Protein AF-A0A6P0S0E3-F1 (afdb_monomer_lite)

Sequence (97 aa):
MLKTIEGIYQNGQIKLTELPQDVSNHTQVLVTFLEAGKLDSIKLRQLIEQLETISGIQQGFEEVNAVKTRPIGDFAQYMQQKYDISGLNYPNCGSQN

Secondary structure (DSSP, 8-state):
------EEEETTEEEESSPPTT--TT---------TT---HHHHHHHHHHHHHHHHHHHHHHHHHTT----HHHHHHHHHHHH--------------

Foldseek 3Di:
DDDDFDWDDDPNDTHTPDDDDPDDPDDDDDDDDDDPPVDDVVVVVVVVVVVVVVVVVVVVVVCVVVVVDDPPVVVVVVCCVPPVDPDPPDDPPDDDD

pLDDT: mean 75.64, std 11.34, range [41.97, 91.75]

Structure (mmCIF, N/CA/C/O backbone):
data_AF-A0A6P0S0E3-F1
#
_entry.id   AF-A0A6P0S0E3-F1
#
loop_
_atom_site.group_PDB
_atom_site.id
_atom_site.type_symbol
_atom_site.label_atom_id
_atom_site.label_alt_id
_atom_site.label_comp_id
_atom_site.label_asym_id
_atom_site.label_entity_id
_atom_site.label_seq_id
_atom_site.pdbx_PDB_ins_code
_atom_site.Cartn_x
_atom_site.Cartn_y
_atom_site.Cartn_z
_atom_site.occupancy
_atom_site.B_iso_or_equiv
_atom_site.auth_seq_id
_atom_site.auth_comp_id
_atom_site.auth_asym_id
_atom_site.auth_atom_id
_atom_site.pdbx_PDB_model_num
ATOM 1 N N . MET A 1 1 ? 1.120 2.157 -9.097 1.00 61.88 1 MET A N 1
ATOM 2 C CA . MET A 1 1 ? 1.216 3.185 -8.037 1.00 61.88 1 MET A CA 1
ATOM 3 C C . MET A 1 1 ? 0.389 2.712 -6.859 1.00 61.88 1 MET A C 1
ATOM 5 O O . MET A 1 1 ? -0.740 2.287 -7.083 1.00 61.88 1 MET A O 1
ATOM 9 N N . LEU A 1 2 ? 0.954 2.721 -5.653 1.00 69.06 2 LEU A N 1
ATOM 10 C CA . LEU A 1 2 ? 0.221 2.366 -4.438 1.00 69.06 2 LEU A CA 1
ATOM 11 C C . LEU A 1 2 ? -0.862 3.420 -4.178 1.00 69.06 2 LEU A C 1
ATOM 13 O O . LEU A 1 2 ? -0.608 4.614 -4.325 1.00 69.06 2 LEU A O 1
ATOM 17 N N . LYS A 1 3 ? -2.070 2.971 -3.837 1.00 71.88 3 LYS A N 1
ATOM 18 C CA . LYS A 1 3 ? -3.162 3.833 -3.382 1.00 71.88 3 LYS A CA 1
ATOM 19 C C . LYS A 1 3 ? -3.457 3.477 -1.930 1.00 71.88 3 LYS A C 1
ATOM 21 O O . LYS A 1 3 ? -3.641 2.302 -1.620 1.00 71.88 3 LYS A O 1
ATOM 26 N N . THR A 1 4 ? -3.496 4.485 -1.068 1.00 77.44 4 THR A N 1
ATOM 27 C CA . THR A 1 4 ? -3.815 4.329 0.354 1.00 77.44 4 THR A CA 1
ATOM 28 C C . THR A 1 4 ? -5.184 4.935 0.598 1.00 77.44 4 THR A C 1
ATOM 30 O O . THR A 1 4 ? -5.404 6.089 0.247 1.00 77.44 4 THR A O 1
ATOM 33 N N . ILE A 1 5 ? -6.090 4.149 1.174 1.00 83.81 5 ILE A N 1
ATOM 34 C CA . ILE A 1 5 ? -7.455 4.564 1.501 1.00 83.81 5 ILE A CA 1
ATOM 35 C C . ILE A 1 5 ? -7.682 4.281 2.976 1.00 83.81 5 ILE A C 1
ATOM 37 O O . ILE A 1 5 ? -7.304 3.219 3.480 1.00 83.81 5 ILE A O 1
ATOM 41 N N . GLU A 1 6 ? -8.297 5.232 3.667 1.00 82.69 6 GLU A N 1
ATOM 42 C CA . GLU A 1 6 ? -8.663 5.053 5.063 1.00 82.69 6 GLU A CA 1
ATOM 43 C C . GLU A 1 6 ? -9.879 4.131 5.200 1.00 82.69 6 GLU A C 1
ATOM 45 O O . GLU A 1 6 ? -10.804 4.114 4.384 1.00 82.69 6 GLU A O 1
ATOM 50 N N . GLY A 1 7 ? -9.888 3.341 6.267 1.00 86.38 7 GLY A N 1
ATOM 51 C CA . GLY A 1 7 ? -10.993 2.451 6.568 1.00 86.38 7 GLY A CA 1
ATOM 52 C C . GLY A 1 7 ? -11.165 2.267 8.063 1.00 86.38 7 GLY A C 1
ATOM 53 O O . GLY A 1 7 ? -10.206 2.302 8.832 1.00 86.38 7 GLY A O 1
ATOM 54 N N . ILE A 1 8 ? -12.409 2.050 8.473 1.00 88.38 8 ILE A N 1
ATOM 55 C CA . ILE A 1 8 ? -12.769 1.766 9.856 1.00 88.38 8 ILE A CA 1
ATOM 56 C C . ILE A 1 8 ? -12.979 0.262 9.990 1.00 88.38 8 ILE A C 1
ATOM 58 O O . ILE A 1 8 ? -13.834 -0.322 9.319 1.00 88.38 8 ILE A O 1
ATOM 62 N N . TYR A 1 9 ? -12.211 -0.365 10.878 1.00 89.62 9 TYR A N 1
ATOM 63 C CA . TYR A 1 9 ? -12.417 -1.760 11.246 1.00 89.62 9 TYR A CA 1
ATOM 64 C C . TYR A 1 9 ? -13.518 -1.884 12.301 1.00 89.62 9 TYR A C 1
ATOM 66 O O . TYR A 1 9 ? -13.419 -1.318 13.390 1.00 89.62 9 TYR A O 1
ATOM 74 N N . GLN A 1 10 ? -14.560 -2.651 11.991 1.00 89.56 10 GLN A N 1
ATOM 75 C CA . GLN A 1 10 ? -15.670 -2.914 12.897 1.00 89.56 10 GLN A CA 1
ATOM 76 C C . GLN A 1 10 ? -16.239 -4.312 12.636 1.00 89.56 10 GLN A C 1
ATOM 78 O O . GLN A 1 10 ? -16.635 -4.631 11.517 1.00 89.56 10 GLN A O 1
ATOM 83 N N . ASN A 1 11 ? -16.324 -5.140 13.682 1.00 91.44 11 ASN A N 1
ATOM 84 C CA . ASN A 1 11 ? -16.943 -6.475 13.640 1.00 91.44 11 ASN A CA 1
ATOM 85 C C . ASN A 1 11 ? -16.377 -7.399 12.543 1.00 91.44 11 ASN A C 1
ATOM 87 O O . ASN A 1 11 ? -17.134 -8.049 11.823 1.00 91.44 11 ASN A O 1
ATOM 91 N N . GLY A 1 12 ? -15.051 -7.435 12.381 1.00 89.94 12 GLY A N 1
ATOM 92 C CA . GLY A 1 12 ? -14.407 -8.280 11.369 1.00 89.94 12 GLY A CA 1
ATOM 93 C C . GLY A 1 12 ? -14.482 -7.730 9.941 1.00 89.94 12 GLY A C 1
ATOM 94 O O . GLY A 1 12 ? -13.989 -8.376 9.023 1.00 89.94 12 GLY A O 1
ATOM 95 N N . GLN A 1 13 ? -15.076 -6.551 9.740 1.00 91.75 13 GLN A N 1
ATOM 96 C CA . GLN A 1 13 ? -15.206 -5.906 8.436 1.00 91.75 13 GLN A CA 1
ATOM 97 C C . GLN A 1 13 ? -14.457 -4.575 8.415 1.00 91.75 13 GLN A C 1
ATOM 99 O O . GLN A 1 13 ? -14.455 -3.833 9.397 1.00 91.75 13 GLN A O 1
ATOM 104 N N . ILE A 1 14 ? -13.843 -4.263 7.277 1.00 91.19 14 ILE A N 1
ATOM 105 C CA . ILE A 1 14 ? -13.216 -2.966 7.018 1.00 91.19 14 ILE A CA 1
ATOM 106 C C . ILE A 1 14 ? -14.179 -2.176 6.143 1.00 91.19 14 ILE A C 1
ATOM 108 O O . ILE A 1 14 ? -14.449 -2.559 5.006 1.00 91.19 14 ILE A O 1
ATOM 112 N N . LYS A 1 15 ? -14.714 -1.082 6.679 1.00 91.50 15 LYS A N 1
ATOM 113 C CA . LYS A 1 15 ? -15.521 -0.132 5.915 1.00 91.50 15 LYS A CA 1
ATOM 114 C C . LYS A 1 15 ? -14.609 0.973 5.415 1.00 91.50 15 LYS A C 1
ATOM 116 O O . LYS A 1 15 ? -14.101 1.746 6.223 1.00 91.50 15 LYS A O 1
ATOM 121 N N . LEU A 1 16 ? -14.391 1.026 4.107 1.00 91.00 16 LEU A N 1
ATOM 122 C CA . LEU A 1 16 ? -13.633 2.109 3.485 1.00 91.00 16 LEU A CA 1
ATOM 123 C C . LEU A 1 16 ? -14.408 3.424 3.624 1.00 91.00 16 LEU A C 1
ATOM 125 O O . LEU A 1 16 ? -15.636 3.431 3.511 1.00 91.00 16 LEU A O 1
ATOM 129 N N . THR A 1 17 ? -13.701 4.521 3.889 1.00 88.25 17 THR A N 1
ATOM 130 C CA . THR A 1 17 ? -14.305 5.863 3.958 1.00 88.25 17 THR A CA 1
ATOM 131 C C . THR A 1 17 ? -14.658 6.399 2.571 1.00 88.25 17 THR A C 1
ATOM 133 O O . THR A 1 17 ? -15.568 7.215 2.438 1.00 88.25 17 THR A O 1
ATOM 136 N N . GLU A 1 18 ? -13.996 5.880 1.538 1.00 87.88 18 GLU A N 1
ATOM 137 C CA . GLU A 1 18 ? -14.235 6.179 0.131 1.00 87.88 18 GLU A CA 1
ATOM 138 C C . GLU A 1 18 ? -14.080 4.930 -0.747 1.00 87.88 18 GLU A C 1
ATOM 140 O O . GLU A 1 18 ? -13.423 3.952 -0.379 1.00 87.88 18 GLU A O 1
ATOM 145 N N . LEU A 1 19 ? -14.705 4.952 -1.926 1.00 85.12 19 LEU A N 1
ATOM 146 C CA . LEU A 1 19 ? -14.557 3.883 -2.910 1.00 85.12 19 LEU A CA 1
ATOM 147 C C . LEU A 1 19 ? -13.266 4.091 -3.717 1.00 85.12 19 LEU A C 1
ATOM 149 O O . LEU A 1 19 ? -13.116 5.149 -4.335 1.00 85.12 19 LEU A O 1
ATOM 153 N N . PRO A 1 20 ? -12.367 3.090 -3.782 1.00 83.88 20 PRO A N 1
ATOM 154 C CA . PRO A 1 20 ? -11.183 3.163 -4.623 1.00 83.88 20 PRO A CA 1
ATOM 155 C C . PRO A 1 20 ? -11.575 3.358 -6.091 1.00 83.88 20 PRO A C 1
ATOM 157 O O . PRO A 1 20 ? -12.222 2.496 -6.685 1.00 83.88 20 PRO A O 1
ATOM 160 N N . GLN A 1 21 ? -11.153 4.468 -6.693 1.00 83.94 21 GLN A N 1
ATOM 161 C CA . GLN A 1 21 ? -11.244 4.659 -8.143 1.00 83.94 21 GLN A CA 1
ATOM 162 C C . GLN A 1 21 ? -10.027 4.033 -8.834 1.00 83.94 21 GLN A C 1
ATOM 164 O O . GLN A 1 21 ? -8.934 3.994 -8.265 1.00 83.94 21 GLN A O 1
ATOM 169 N N . ASP A 1 22 ? -10.199 3.541 -10.060 1.00 82.88 22 ASP A N 1
ATOM 170 C CA . ASP A 1 22 ? -9.156 2.893 -10.876 1.00 82.88 22 ASP A CA 1
ATOM 171 C C . ASP A 1 22 ? -8.432 1.719 -10.189 1.00 82.88 22 ASP A C 1
ATOM 173 O O . ASP A 1 22 ? -7.217 1.555 -10.321 1.00 82.88 22 ASP A O 1
ATOM 177 N N . VAL A 1 23 ? -9.166 0.907 -9.427 1.00 81.88 23 VAL A N 1
ATOM 178 C CA . VAL A 1 23 ? -8.660 -0.347 -8.852 1.00 81.88 23 VAL A CA 1
ATOM 179 C C . VAL A 1 23 ? -9.382 -1.516 -9.516 1.00 81.88 23 VAL A C 1
ATOM 181 O O . VAL A 1 23 ? -10.597 -1.489 -9.695 1.00 81.88 23 VAL A O 1
ATOM 184 N N . SER A 1 24 ? -8.630 -2.536 -9.928 1.00 84.12 24 SER A N 1
ATOM 185 C CA . SER A 1 24 ? -9.187 -3.708 -10.605 1.00 84.12 24 SER A CA 1
ATOM 186 C C . SER A 1 24 ? -9.969 -4.590 -9.625 1.00 84.12 24 SER A C 1
ATOM 188 O O . SER A 1 24 ? -9.585 -4.731 -8.465 1.00 84.12 24 SER A O 1
ATOM 190 N N . ASN A 1 25 ? -11.018 -5.265 -10.110 1.00 79.12 25 ASN A N 1
ATOM 191 C CA . ASN A 1 25 ? -11.904 -6.128 -9.310 1.00 79.12 25 ASN A CA 1
ATOM 192 C C . ASN A 1 25 ? -11.204 -7.314 -8.601 1.00 79.12 25 ASN A C 1
ATOM 194 O O . ASN A 1 25 ? -11.845 -8.012 -7.826 1.00 79.12 25 ASN A O 1
ATOM 198 N N . HIS A 1 26 ? -9.911 -7.550 -8.846 1.00 83.75 26 HIS A N 1
ATOM 199 C CA . HIS A 1 26 ? -9.115 -8.620 -8.225 1.00 83.75 26 HIS A CA 1
ATOM 200 C C . HIS A 1 26 ? -7.767 -8.120 -7.683 1.00 83.75 26 HIS A C 1
ATOM 202 O O . HIS A 1 26 ? -6.785 -8.863 -7.636 1.00 83.75 26 HIS A O 1
ATOM 208 N N . THR A 1 27 ? -7.682 -6.846 -7.306 1.00 83.62 27 THR A N 1
ATOM 209 C CA . THR A 1 27 ? -6.460 -6.297 -6.717 1.00 83.62 27 THR A CA 1
ATOM 210 C C . THR A 1 27 ? -6.208 -6.892 -5.327 1.00 83.62 27 THR A C 1
ATOM 212 O O . THR A 1 27 ? -7.075 -6.869 -4.457 1.00 83.62 27 THR A O 1
ATOM 215 N N . GLN A 1 28 ? -4.999 -7.417 -5.114 1.00 81.88 28 GLN A N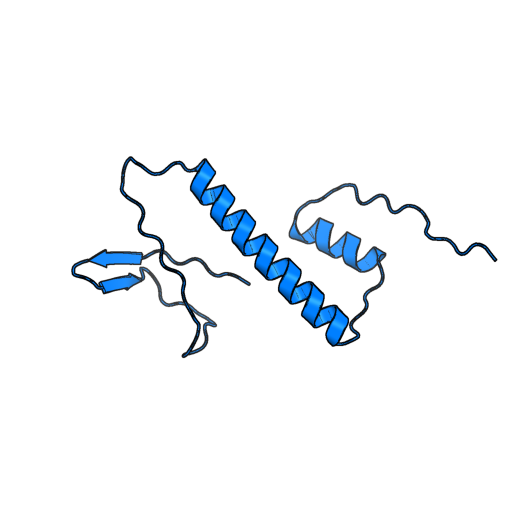 1
ATOM 216 C CA . GLN A 1 28 ? -4.539 -7.857 -3.797 1.00 81.88 28 GLN A CA 1
ATOM 217 C C . GLN A 1 28 ? -4.339 -6.652 -2.872 1.00 81.88 28 GLN A C 1
ATOM 219 O O . GLN A 1 28 ? -3.797 -5.628 -3.289 1.00 81.88 28 GLN A O 1
ATOM 224 N N . VAL A 1 29 ? -4.754 -6.789 -1.610 1.00 83.12 29 VAL A N 1
ATOM 225 C CA . VAL A 1 29 ? -4.655 -5.735 -0.594 1.00 83.12 29 VAL A CA 1
ATOM 226 C C . VAL A 1 29 ? -3.830 -6.203 0.600 1.00 83.12 29 VAL A C 1
ATOM 228 O O . VAL A 1 29 ? -3.921 -7.357 1.018 1.00 83.12 29 VAL A O 1
ATOM 231 N N . LEU A 1 30 ? -3.044 -5.288 1.165 1.00 81.25 30 LEU A N 1
ATOM 232 C CA . LEU A 1 30 ? -2.379 -5.462 2.452 1.00 81.25 30 LEU A CA 1
ATOM 233 C C . LEU A 1 30 ? -3.135 -4.636 3.493 1.00 81.25 30 LEU A C 1
ATOM 235 O O . LEU A 1 30 ? -3.384 -3.452 3.276 1.00 81.25 30 LEU A O 1
ATOM 239 N N . VAL A 1 31 ? -3.490 -5.252 4.620 1.00 83.81 31 VAL A N 1
ATOM 240 C CA . VAL A 1 31 ? -4.172 -4.576 5.728 1.00 83.81 31 VAL A CA 1
ATOM 241 C C . VAL A 1 31 ? -3.276 -4.610 6.955 1.00 83.81 31 VAL A C 1
ATOM 243 O O . VAL A 1 31 ? -2.867 -5.681 7.399 1.00 83.81 31 VAL A O 1
ATOM 246 N N . THR A 1 32 ? -3.037 -3.438 7.537 1.00 78.69 32 THR A N 1
ATOM 247 C CA . THR A 1 32 ? -2.301 -3.286 8.793 1.00 78.69 32 THR A CA 1
ATOM 248 C C . THR A 1 32 ? -3.211 -2.625 9.820 1.00 78.69 32 THR A C 1
ATOM 250 O O . THR A 1 32 ? -3.702 -1.521 9.596 1.00 78.69 32 THR A O 1
ATOM 253 N N . PHE A 1 33 ? -3.439 -3.290 10.954 1.00 81.31 33 PHE A N 1
ATOM 254 C CA . PHE A 1 33 ? -4.223 -2.732 12.055 1.00 81.31 33 PHE A CA 1
ATOM 255 C C . PHE A 1 33 ? -3.341 -1.858 12.936 1.00 81.31 33 PHE A C 1
ATOM 257 O O . PHE A 1 33 ? -2.301 -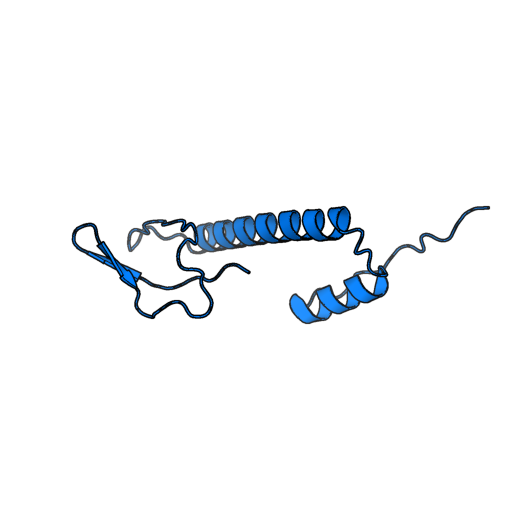2.298 13.426 1.00 81.31 33 PHE A O 1
ATOM 264 N N . LEU A 1 34 ? -3.772 -0.618 13.140 1.00 75.38 34 LEU A N 1
ATOM 265 C CA . LEU A 1 34 ? -3.048 0.363 13.931 1.00 75.38 34 LEU A CA 1
ATOM 266 C C . LEU A 1 34 ? -3.820 0.612 15.228 1.00 75.38 34 LEU A C 1
ATOM 268 O O . LEU A 1 34 ? -4.965 1.057 15.201 1.00 75.38 34 LEU A O 1
ATOM 272 N N . GLU A 1 35 ? -3.207 0.308 16.372 1.00 73.56 35 GLU A N 1
ATOM 273 C CA . GLU A 1 35 ? -3.801 0.607 17.676 1.00 73.56 35 GLU A CA 1
ATOM 274 C C . GLU A 1 35 ? -3.625 2.093 18.016 1.00 73.56 35 GLU A C 1
ATOM 276 O O . GLU A 1 35 ? -2.508 2.626 18.024 1.00 73.56 35 GLU A O 1
ATOM 281 N N . ALA A 1 36 ? -4.737 2.761 18.334 1.00 70.25 36 ALA A N 1
ATOM 282 C CA . ALA A 1 36 ? -4.725 4.145 18.790 1.00 70.25 36 ALA A CA 1
ATOM 283 C C . ALA A 1 36 ? -3.816 4.295 20.026 1.00 70.25 36 ALA A C 1
ATOM 285 O O . ALA A 1 36 ? -3.904 3.522 20.978 1.00 70.25 36 ALA A O 1
ATOM 286 N N . GLY A 1 37 ? -2.916 5.281 19.996 1.00 72.25 37 GLY A N 1
ATOM 287 C CA . GLY A 1 37 ? -1.966 5.550 21.084 1.00 72.25 37 GLY A CA 1
ATOM 288 C C . GLY A 1 37 ? -0.687 4.701 21.083 1.00 72.25 37 GLY A C 1
ATOM 289 O O . GLY A 1 37 ? 0.217 4.996 21.858 1.00 72.25 37 GLY A O 1
ATOM 290 N N . LYS A 1 38 ? -0.562 3.699 20.199 1.00 70.00 38 LYS A N 1
ATOM 291 C CA . LYS A 1 38 ? 0.699 2.958 19.960 1.00 70.00 38 LYS A CA 1
ATOM 292 C C . LYS A 1 38 ? 1.332 3.260 18.602 1.00 70.00 38 LYS A C 1
ATOM 294 O O . LYS A 1 38 ? 2.320 2.636 18.215 1.00 70.00 38 LYS A O 1
ATOM 299 N N . LEU A 1 39 ? 0.743 4.201 17.873 1.00 68.88 39 LEU A N 1
ATOM 300 C CA . LEU A 1 39 ? 1.188 4.591 16.550 1.00 68.88 39 LEU A CA 1
ATOM 301 C C . LEU A 1 39 ? 2.444 5.458 16.638 1.00 68.88 39 LEU A C 1
ATOM 303 O O . LEU A 1 39 ? 2.389 6.632 16.991 1.00 68.88 39 LEU A O 1
ATOM 307 N N . ASP A 1 40 ? 3.572 4.859 16.280 1.00 75.25 40 ASP A N 1
ATOM 308 C CA . ASP A 1 40 ? 4.797 5.583 15.976 1.00 75.25 40 ASP A CA 1
ATOM 309 C C . ASP A 1 40 ? 4.723 6.054 14.515 1.00 75.25 40 ASP A C 1
ATOM 311 O O . ASP A 1 40 ? 4.829 5.256 13.577 1.00 75.25 40 ASP A O 1
ATOM 315 N N . SER A 1 41 ? 4.493 7.354 14.324 1.00 71.81 41 SER A N 1
ATOM 316 C CA . SER A 1 41 ? 4.382 7.978 13.001 1.00 71.81 41 SER A CA 1
ATOM 317 C C . SER A 1 41 ? 5.639 7.782 12.147 1.00 71.81 41 SER A C 1
ATOM 319 O O . SER A 1 41 ? 5.534 7.731 10.921 1.00 71.81 41 SER A O 1
ATOM 321 N N . ILE A 1 42 ? 6.809 7.596 12.771 1.00 77.50 42 ILE A N 1
ATOM 322 C CA . ILE A 1 42 ? 8.066 7.315 12.070 1.00 77.50 42 ILE A CA 1
ATOM 323 C C . ILE A 1 42 ? 8.020 5.917 11.457 1.00 77.50 42 ILE A C 1
ATOM 325 O O . ILE A 1 42 ? 8.337 5.753 10.281 1.00 77.50 42 ILE A O 1
ATOM 329 N N . LYS A 1 43 ? 7.565 4.912 12.212 1.00 76.75 43 LYS A N 1
ATOM 330 C CA . LYS A 1 43 ? 7.476 3.529 11.714 1.00 76.75 43 LYS A CA 1
ATOM 331 C C . LYS A 1 43 ? 6.458 3.384 10.589 1.00 76.75 43 LYS A C 1
ATOM 333 O O . LYS A 1 43 ? 6.703 2.647 9.637 1.00 76.75 43 LYS A O 1
ATOM 338 N N . LEU A 1 44 ? 5.334 4.096 10.676 1.00 76.88 44 LEU A N 1
ATOM 339 C CA . LEU A 1 44 ? 4.331 4.088 9.610 1.00 76.88 44 LEU A CA 1
ATOM 340 C C . LEU A 1 44 ? 4.892 4.695 8.319 1.00 76.88 44 LEU A C 1
ATOM 342 O O . LEU A 1 44 ? 4.731 4.117 7.247 1.00 76.88 44 LEU A O 1
ATOM 346 N N . ARG A 1 45 ? 5.607 5.819 8.429 1.00 75.25 45 ARG A N 1
ATOM 347 C CA . ARG A 1 45 ? 6.285 6.440 7.289 1.00 75.25 45 ARG A CA 1
ATOM 348 C C . ARG A 1 45 ? 7.342 5.518 6.677 1.00 75.25 45 ARG A C 1
ATOM 350 O O . ARG A 1 45 ? 7.352 5.344 5.465 1.00 75.25 45 ARG A O 1
ATOM 357 N N . GLN A 1 46 ? 8.162 4.868 7.503 1.00 79.75 46 GLN A N 1
ATOM 358 C CA . GLN A 1 46 ? 9.160 3.897 7.040 1.00 79.75 46 GLN A CA 1
ATOM 359 C C . GLN A 1 46 ? 8.527 2.729 6.275 1.00 79.75 46 GLN A C 1
ATOM 361 O O . GLN A 1 46 ? 9.056 2.309 5.250 1.00 79.75 46 GLN A O 1
ATOM 366 N N . LEU A 1 47 ? 7.385 2.213 6.742 1.00 81.56 47 LEU A N 1
ATOM 367 C CA . LEU A 1 47 ? 6.670 1.147 6.041 1.00 81.56 47 LEU A CA 1
ATOM 368 C C . LEU A 1 47 ? 6.180 1.610 4.660 1.00 81.56 47 LEU A C 1
ATOM 370 O O . LEU A 1 47 ? 6.321 0.878 3.683 1.00 81.56 47 LEU A O 1
ATOM 374 N N . ILE A 1 48 ? 5.633 2.825 4.569 1.00 79.69 48 ILE A N 1
ATOM 375 C CA . ILE A 1 48 ? 5.180 3.403 3.296 1.00 79.69 48 ILE A CA 1
ATOM 376 C C . ILE A 1 48 ? 6.366 3.566 2.331 1.00 79.69 48 ILE A C 1
ATOM 378 O O . ILE A 1 48 ? 6.286 3.113 1.191 1.00 79.69 48 ILE A O 1
ATOM 382 N N . GLU A 1 49 ? 7.491 4.113 2.800 1.00 79.56 49 GLU A N 1
ATOM 383 C CA . GLU A 1 49 ? 8.718 4.280 2.003 1.00 79.56 49 GLU A CA 1
ATOM 384 C C . GLU A 1 49 ? 9.268 2.930 1.493 1.00 79.56 49 GLU A C 1
ATOM 386 O O . GLU A 1 49 ? 9.687 2.812 0.337 1.00 79.56 49 GLU A O 1
ATOM 391 N N . GLN A 1 50 ? 9.219 1.877 2.319 1.00 81.75 50 GLN A N 1
ATOM 392 C CA . GLN A 1 50 ? 9.613 0.522 1.911 1.00 81.75 50 GLN A CA 1
ATOM 393 C C . GLN A 1 50 ? 8.715 -0.028 0.797 1.00 81.75 50 GLN A C 1
ATOM 395 O O . GLN A 1 50 ? 9.217 -0.597 -0.175 1.00 81.75 50 GLN A O 1
ATOM 400 N N . LEU A 1 51 ? 7.398 0.152 0.911 1.00 82.50 51 LEU A N 1
ATOM 401 C CA . LEU A 1 51 ? 6.446 -0.318 -0.096 1.00 82.50 51 LEU A CA 1
ATOM 402 C C . LEU A 1 51 ? 6.614 0.428 -1.429 1.00 82.50 51 LEU A C 1
ATOM 404 O O . LEU A 1 51 ? 6.609 -0.203 -2.489 1.00 82.50 51 LEU A O 1
ATOM 408 N N . GLU A 1 52 ? 6.822 1.746 -1.396 1.00 80.62 52 GLU A N 1
ATOM 409 C CA . GLU A 1 52 ? 7.115 2.535 -2.599 1.00 80.62 52 GLU A CA 1
ATOM 410 C C . GLU A 1 52 ? 8.416 2.094 -3.271 1.00 80.62 52 GLU A C 1
ATOM 412 O O . GLU A 1 52 ? 8.455 1.933 -4.493 1.00 80.62 52 GLU A O 1
ATOM 417 N N . THR A 1 53 ? 9.456 1.827 -2.477 1.00 81.12 53 THR A N 1
ATOM 418 C CA . THR A 1 53 ? 10.744 1.331 -2.977 1.00 81.12 53 THR A CA 1
ATOM 419 C C . THR A 1 53 ? 10.573 0.007 -3.720 1.00 81.12 53 THR A C 1
ATOM 421 O O . THR A 1 53 ? 11.055 -0.138 -4.845 1.00 81.12 53 THR A O 1
ATOM 424 N N . ILE A 1 54 ? 9.840 -0.950 -3.138 1.00 78.62 54 ILE A N 1
ATOM 425 C CA . ILE A 1 54 ? 9.568 -2.247 -3.776 1.00 78.62 54 ILE A CA 1
ATOM 426 C C . ILE A 1 54 ? 8.814 -2.054 -5.099 1.00 78.62 54 ILE A C 1
ATOM 428 O O . ILE A 1 54 ? 9.197 -2.643 -6.112 1.00 78.62 54 ILE A O 1
ATOM 432 N N . SER A 1 55 ? 7.785 -1.200 -5.118 1.00 76.50 55 SER A N 1
ATOM 433 C CA . SER A 1 55 ? 7.029 -0.907 -6.342 1.00 76.50 55 SER A CA 1
ATOM 434 C C . SER A 1 55 ? 7.902 -0.260 -7.423 1.00 76.50 55 SER A C 1
ATOM 436 O O . SER A 1 55 ? 7.751 -0.598 -8.597 1.00 76.50 55 SER A O 1
ATOM 438 N N . GLY A 1 56 ? 8.803 0.654 -7.053 1.00 75.62 56 GLY A N 1
ATOM 439 C CA . GLY A 1 56 ? 9.723 1.300 -7.990 1.00 75.62 56 GLY A CA 1
ATOM 440 C C . GLY A 1 56 ? 10.731 0.322 -8.598 1.00 75.62 56 GLY A C 1
ATOM 441 O O . GLY A 1 56 ? 10.990 0.373 -9.799 1.00 75.62 56 GLY A O 1
ATOM 442 N N . ILE A 1 57 ? 11.249 -0.614 -7.797 1.00 77.75 57 ILE A N 1
ATOM 443 C CA . ILE A 1 57 ? 12.158 -1.668 -8.272 1.00 77.75 57 ILE A CA 1
ATOM 444 C C . ILE A 1 57 ? 11.448 -2.591 -9.270 1.00 77.75 57 ILE A C 1
ATOM 446 O O . ILE A 1 57 ? 11.991 -2.867 -10.339 1.00 77.75 57 ILE A O 1
ATOM 450 N N . GLN A 1 58 ? 10.232 -3.047 -8.953 1.00 75.88 58 GLN A N 1
ATOM 451 C CA . GLN A 1 58 ? 9.446 -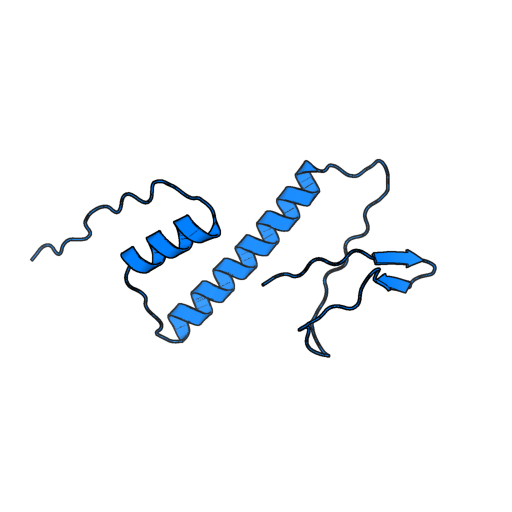3.908 -9.848 1.00 75.88 58 GLN A CA 1
ATOM 452 C C . GLN A 1 58 ? 9.173 -3.228 -11.194 1.00 75.88 58 GLN A C 1
ATOM 454 O O . GLN A 1 58 ? 9.403 -3.835 -12.238 1.00 75.88 58 GLN A O 1
ATOM 459 N N . GLN A 1 59 ? 8.785 -1.949 -11.175 1.00 78.62 59 GLN A N 1
ATOM 460 C CA . GLN A 1 59 ? 8.605 -1.161 -12.394 1.00 78.62 59 GLN A CA 1
ATOM 461 C C . GLN A 1 59 ? 9.904 -1.075 -13.214 1.00 78.62 59 GLN A C 1
ATOM 463 O O . GLN A 1 59 ? 9.883 -1.254 -14.430 1.00 78.62 59 GLN A O 1
ATOM 468 N N . GLY A 1 60 ? 11.047 -0.840 -12.560 1.00 75.31 60 GLY A N 1
ATOM 469 C CA . GLY A 1 60 ? 12.347 -0.821 -13.234 1.00 75.31 60 GLY A CA 1
ATOM 470 C C . GLY A 1 60 ? 12.662 -2.137 -13.953 1.00 75.31 60 GLY A C 1
ATOM 471 O O . GLY A 1 60 ? 13.131 -2.121 -15.091 1.00 75.31 60 GLY A O 1
ATOM 472 N N . PHE A 1 61 ? 12.348 -3.282 -13.337 1.00 79.62 61 PHE A N 1
ATOM 473 C CA . PHE A 1 61 ? 12.493 -4.588 -13.988 1.00 79.62 61 PHE A CA 1
ATOM 474 C C . PHE A 1 61 ? 11.571 -4.748 -15.202 1.00 79.62 61 PHE A C 1
ATOM 476 O O . PHE A 1 61 ? 12.009 -5.274 -16.224 1.00 79.62 61 PHE A O 1
ATOM 483 N N . GLU A 1 62 ? 10.320 -4.289 -15.130 1.00 80.88 62 GLU A N 1
ATOM 484 C CA . GLU A 1 62 ? 9.396 -4.314 -16.272 1.00 80.88 62 GLU A CA 1
ATOM 485 C C . GLU A 1 62 ? 9.908 -3.467 -17.448 1.00 80.88 62 GLU A C 1
ATOM 487 O O . GLU A 1 62 ? 9.854 -3.913 -18.595 1.00 80.88 62 GLU A O 1
ATOM 492 N N . GLU A 1 63 ? 10.455 -2.278 -17.175 1.00 78.50 63 GLU A N 1
ATOM 493 C CA . GLU A 1 63 ? 11.041 -1.395 -18.192 1.00 78.50 63 GLU A CA 1
ATOM 494 C C . GLU A 1 63 ? 12.248 -2.048 -18.885 1.00 78.50 63 GLU A C 1
ATOM 496 O O . GLU A 1 63 ? 12.313 -2.069 -20.118 1.00 78.50 63 GLU A O 1
ATOM 501 N N . VAL A 1 64 ? 13.162 -2.651 -18.113 1.00 76.88 64 VAL A N 1
ATOM 502 C CA . VAL A 1 64 ? 14.325 -3.372 -18.659 1.00 76.88 64 VAL A CA 1
ATOM 503 C C . VAL A 1 64 ? 13.890 -4.587 -19.479 1.00 76.88 64 VAL A C 1
ATOM 505 O O . VAL A 1 64 ? 14.357 -4.761 -20.605 1.00 76.88 64 VAL A O 1
ATOM 508 N N . ASN A 1 65 ? 12.965 -5.399 -18.961 1.00 74.88 65 ASN A N 1
ATOM 509 C CA . ASN A 1 65 ? 12.462 -6.586 -19.659 1.00 74.88 65 ASN A CA 1
ATOM 510 C C . ASN A 1 65 ? 11.728 -6.231 -20.961 1.00 74.88 65 ASN A C 1
ATOM 512 O O . ASN A 1 65 ? 11.769 -6.995 -21.922 1.00 74.88 65 ASN A O 1
ATOM 516 N N . ALA A 1 66 ? 11.086 -5.062 -21.017 1.00 81.69 66 ALA A N 1
ATOM 517 C CA . ALA A 1 66 ? 10.436 -4.547 -22.218 1.00 81.69 66 ALA A CA 1
ATOM 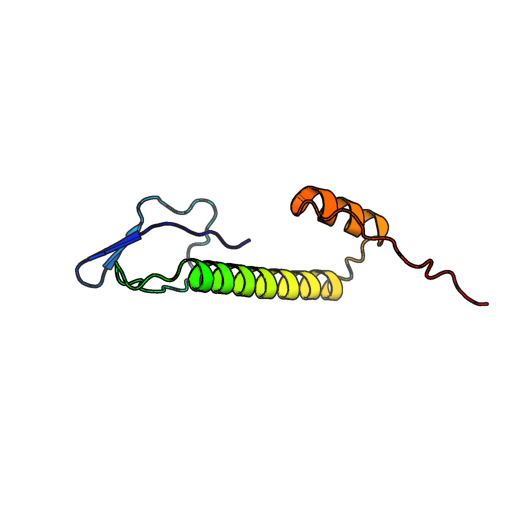518 C C . ALA A 1 66 ? 11.404 -3.861 -23.205 1.00 81.69 66 ALA A C 1
ATOM 520 O O . ALA A 1 66 ? 10.942 -3.291 -24.194 1.00 81.69 66 ALA A O 1
ATOM 521 N N . VAL A 1 67 ? 12.721 -3.865 -22.940 1.00 79.31 67 VAL A N 1
ATOM 522 C CA . VAL A 1 67 ? 13.752 -3.121 -23.699 1.00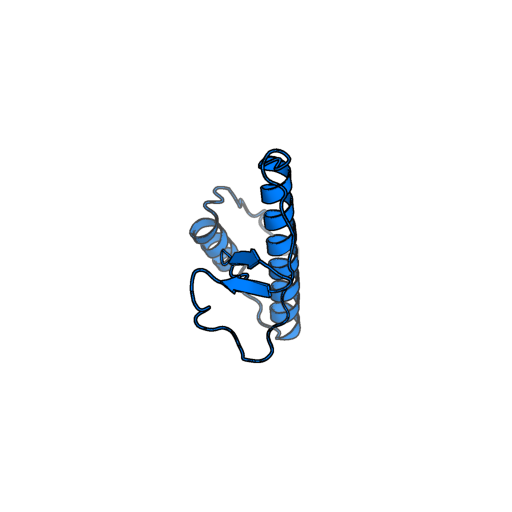 79.31 67 VAL A CA 1
ATOM 523 C C . VAL A 1 67 ? 13.413 -1.623 -23.800 1.00 79.31 67 VAL A C 1
ATOM 525 O O . VAL A 1 67 ? 13.829 -0.911 -24.712 1.00 79.31 67 VAL A O 1
ATOM 528 N N . LYS A 1 68 ? 12.645 -1.103 -22.837 1.00 72.81 68 LYS A N 1
ATOM 529 C CA . LYS A 1 68 ? 12.339 0.322 -22.731 1.00 72.81 68 LYS A CA 1
ATOM 530 C C . LYS A 1 68 ? 13.482 0.996 -21.995 1.00 72.81 68 LYS A C 1
ATOM 532 O O . LYS A 1 68 ? 13.403 1.300 -20.811 1.00 72.81 68 LYS A O 1
ATOM 537 N N . THR A 1 69 ? 14.573 1.225 -22.710 1.00 71.44 69 THR A N 1
ATOM 538 C CA . THR A 1 69 ? 15.647 2.088 -22.223 1.00 71.44 69 THR A CA 1
ATOM 539 C C . THR A 1 69 ? 15.259 3.544 -22.444 1.00 71.44 69 THR A C 1
ATOM 541 O O . THR A 1 69 ? 14.813 3.900 -23.534 1.00 71.44 69 THR A O 1
ATOM 544 N N . ARG A 1 70 ? 15.471 4.398 -21.442 1.00 71.50 70 ARG A N 1
ATOM 545 C CA . ARG A 1 70 ? 15.413 5.855 -21.609 1.00 71.50 70 ARG A CA 1
ATOM 546 C C . ARG A 1 70 ? 16.813 6.454 -21.499 1.00 71.50 70 ARG A C 1
ATOM 548 O O . ARG A 1 70 ? 17.627 5.922 -20.738 1.00 71.50 70 ARG A O 1
ATOM 555 N N . PRO A 1 71 ? 17.100 7.551 -22.216 1.00 80.81 71 PRO A N 1
ATOM 556 C CA . PRO A 1 71 ? 18.292 8.345 -21.972 1.00 80.81 71 PRO A CA 1
ATOM 557 C C . PRO A 1 71 ? 18.417 8.724 -20.493 1.00 80.81 71 PRO A C 1
ATOM 559 O O . PRO A 1 71 ? 17.431 9.026 -19.818 1.00 80.81 71 PRO A O 1
ATOM 562 N N . ILE A 1 72 ? 19.649 8.738 -19.988 1.00 76.94 72 ILE A N 1
ATOM 563 C CA . ILE A 1 72 ? 19.921 9.042 -18.579 1.00 76.94 72 ILE A CA 1
ATOM 564 C C . ILE A 1 72 ? 19.504 10.475 -18.195 1.00 76.94 72 ILE A C 1
ATOM 566 O O . ILE A 1 72 ? 19.081 10.710 -17.066 1.00 76.94 72 ILE A O 1
ATOM 570 N N . GLY A 1 73 ? 19.544 11.414 -19.149 1.00 79.31 73 GLY A N 1
ATOM 571 C CA . GLY A 1 73 ? 19.064 12.787 -18.958 1.00 79.31 73 GLY A CA 1
ATOM 572 C C . GLY A 1 73 ? 17.554 12.864 -18.715 1.00 79.31 73 GLY A C 1
ATOM 573 O O . GLY A 1 73 ? 17.116 13.547 -17.791 1.00 79.31 73 GLY A O 1
ATOM 574 N N . ASP A 1 74 ? 16.765 12.092 -19.465 1.00 80.12 74 ASP A N 1
ATOM 575 C CA . ASP A 1 74 ? 15.304 12.045 -19.315 1.00 80.12 74 ASP A CA 1
ATOM 576 C C . ASP A 1 74 ? 14.906 11.444 -17.959 1.00 80.12 74 ASP A C 1
ATOM 578 O O . ASP A 1 74 ? 13.952 11.885 -17.314 1.00 80.12 74 ASP A O 1
ATOM 582 N N . PHE A 1 75 ? 15.668 10.450 -17.488 1.00 78.00 75 PHE A N 1
ATOM 583 C CA . PHE A 1 75 ? 15.516 9.915 -16.136 1.00 78.00 75 PHE A CA 1
ATOM 584 C C . PHE A 1 75 ? 15.773 10.984 -15.068 1.00 78.00 75 PHE A C 1
ATOM 586 O O . PHE A 1 75 ? 14.975 11.112 -14.138 1.00 78.00 75 PHE A O 1
ATOM 593 N N . ALA A 1 76 ? 16.837 11.776 -15.219 1.00 77.81 76 ALA A N 1
ATOM 594 C CA . ALA A 1 76 ? 17.173 12.864 -14.303 1.00 77.81 76 ALA A CA 1
ATOM 595 C C . ALA A 1 76 ? 16.025 13.854 -14.139 1.00 77.81 76 ALA A C 1
ATOM 597 O O . ALA A 1 76 ? 15.620 14.183 -13.024 1.00 77.81 76 ALA A O 1
ATOM 598 N N . GLN A 1 77 ? 15.485 14.295 -15.275 1.00 78.94 77 GLN A N 1
ATOM 599 C CA . GLN A 1 77 ? 14.436 15.298 -15.325 1.00 78.94 77 GLN A CA 1
ATOM 600 C C . GLN A 1 77 ? 13.145 14.777 -14.687 1.00 78.94 77 GLN A C 1
ATOM 602 O O . GLN A 1 77 ? 12.514 15.486 -13.906 1.00 78.94 77 GLN A O 1
ATOM 607 N N . TYR A 1 78 ? 12.792 13.515 -14.948 1.00 77.31 78 TYR A N 1
ATOM 608 C CA . TYR A 1 78 ? 11.665 12.853 -14.293 1.00 77.31 78 TYR A CA 1
ATOM 609 C C . TYR A 1 78 ? 11.838 12.776 -12.769 1.00 77.31 78 TYR A C 1
ATOM 611 O O . TYR A 1 78 ? 10.907 13.093 -12.028 1.00 77.31 78 TYR A O 1
ATOM 619 N N . MET A 1 79 ? 13.019 12.375 -12.287 1.00 74.50 79 MET A N 1
ATOM 620 C CA . MET A 1 79 ? 13.276 12.252 -10.848 1.00 74.50 79 MET A CA 1
ATOM 621 C C . MET A 1 79 ? 13.245 13.608 -10.141 1.00 74.50 79 MET A C 1
ATOM 623 O O . MET A 1 79 ? 12.692 13.709 -9.046 1.00 74.50 79 MET A O 1
ATOM 627 N N . GLN A 1 80 ? 13.765 14.655 -10.782 1.00 76.75 80 GLN A N 1
ATOM 628 C CA . GLN A 1 80 ? 13.688 16.016 -10.263 1.00 76.75 80 GLN A CA 1
ATOM 629 C C . GLN A 1 80 ? 12.238 16.517 -10.202 1.00 76.75 80 GLN A C 1
ATOM 631 O O . GLN A 1 80 ? 11.824 17.058 -9.187 1.00 76.75 80 GLN A O 1
ATOM 636 N N . GLN A 1 81 ? 11.435 16.292 -11.246 1.00 76.88 81 GLN A N 1
ATOM 637 C CA . GLN A 1 81 ? 10.031 16.726 -11.270 1.00 76.88 81 GLN A CA 1
ATOM 638 C C . GLN A 1 81 ? 9.151 15.981 -10.265 1.00 76.88 81 GLN A C 1
ATOM 640 O O . GLN A 1 81 ? 8.248 16.574 -9.680 1.00 76.88 81 GLN A O 1
ATOM 645 N N . LYS A 1 82 ? 9.372 14.675 -10.094 1.00 75.00 82 LYS A N 1
ATOM 646 C CA . LYS A 1 82 ? 8.491 13.832 -9.282 1.00 75.00 82 LYS A CA 1
ATOM 647 C C . LYS A 1 82 ? 8.844 13.837 -7.797 1.00 75.00 82 LYS A C 1
ATOM 649 O O . LYS A 1 82 ? 7.946 13.703 -6.972 1.00 75.00 82 LYS A O 1
ATOM 654 N N . TYR A 1 83 ? 10.127 13.955 -7.467 1.00 72.38 83 TYR A N 1
ATOM 655 C CA . TYR A 1 83 ? 10.626 13.772 -6.102 1.00 72.38 83 TYR A CA 1
ATOM 656 C C . TYR A 1 83 ? 11.437 14.967 -5.580 1.00 72.38 83 TYR A C 1
ATOM 658 O O . TYR A 1 83 ? 12.004 14.870 -4.497 1.00 72.38 83 TYR A O 1
ATOM 666 N N . ASP A 1 84 ? 11.516 16.065 -6.342 1.00 69.44 84 ASP A N 1
ATOM 667 C CA . ASP A 1 84 ? 12.298 17.273 -6.020 1.00 69.44 84 ASP A CA 1
ATOM 668 C C . ASP A 1 84 ? 13.778 16.983 -5.694 1.00 69.44 84 ASP A C 1
ATOM 670 O O . ASP A 1 84 ? 14.439 17.665 -4.913 1.00 69.44 84 ASP A O 1
ATOM 674 N N . ILE A 1 85 ? 14.329 15.922 -6.297 1.00 64.44 85 ILE A N 1
ATOM 675 C CA . ILE A 1 85 ? 15.726 15.531 -6.102 1.00 64.44 85 ILE A CA 1
ATOM 676 C C . ILE A 1 85 ? 16.601 16.430 -6.979 1.00 64.44 85 ILE A C 1
ATOM 678 O O . ILE A 1 85 ? 16.835 16.151 -8.157 1.00 64.44 85 ILE A O 1
ATOM 682 N N . SER A 1 86 ? 17.103 17.522 -6.405 1.00 55.66 86 SER A N 1
ATOM 683 C CA . SER A 1 86 ? 18.138 18.350 -7.025 1.00 55.66 86 SER A CA 1
ATOM 684 C C . SER A 1 86 ? 19.522 17.726 -6.802 1.00 55.66 86 SER A C 1
ATOM 686 O O . SER A 1 86 ? 19.927 17.544 -5.655 1.00 55.66 86 SER A O 1
ATOM 688 N N . GLY A 1 87 ? 20.270 17.437 -7.874 1.00 54.38 87 GLY A N 1
ATOM 689 C CA . GLY A 1 87 ? 21.697 17.089 -7.765 1.00 54.38 87 GLY A CA 1
ATOM 690 C C . GLY A 1 87 ? 22.160 15.780 -8.408 1.00 54.38 87 GLY A C 1
ATOM 691 O O . GLY A 1 87 ? 23.233 15.298 -8.051 1.00 54.38 87 GLY A O 1
ATOM 692 N N . LEU A 1 88 ? 21.425 15.207 -9.368 1.00 52.75 88 LEU A N 1
ATOM 693 C CA . LEU A 1 88 ? 21.944 14.107 -10.195 1.00 52.75 88 LEU A CA 1
ATOM 694 C C . LEU A 1 88 ? 23.015 14.643 -11.165 1.00 52.75 88 LEU A C 1
ATOM 696 O O . LEU A 1 88 ? 22.775 14.848 -12.350 1.00 52.75 88 LEU A O 1
ATOM 700 N N . ASN A 1 89 ? 24.202 14.931 -10.633 1.00 52.72 89 ASN A N 1
ATOM 701 C CA . ASN A 1 89 ? 25.380 15.290 -11.409 1.00 52.72 89 ASN A CA 1
ATOM 702 C C . ASN A 1 89 ? 25.947 13.988 -11.991 1.00 52.72 89 ASN A C 1
ATOM 704 O O . ASN A 1 89 ? 26.587 13.210 -11.282 1.00 52.72 89 ASN A O 1
ATOM 708 N N . TYR A 1 90 ? 25.638 13.697 -13.254 1.00 53.72 90 TYR A N 1
ATOM 709 C CA . TYR A 1 90 ? 26.105 12.466 -13.886 1.00 53.72 90 TYR A CA 1
ATOM 710 C C . TYR A 1 90 ? 27.609 12.555 -14.157 1.00 53.72 90 TYR A C 1
ATOM 712 O O . TYR A 1 90 ? 28.039 13.486 -14.844 1.00 53.72 90 TYR A O 1
ATOM 720 N N . PRO A 1 91 ? 28.428 11.595 -13.687 1.00 50.62 91 PRO A N 1
ATOM 721 C CA . PRO A 1 91 ? 29.757 11.437 -14.244 1.00 50.62 91 PRO A CA 1
ATOM 722 C C . PRO A 1 91 ? 29.597 11.099 -15.726 1.00 50.62 91 PRO A C 1
ATOM 724 O O . PRO A 1 91 ? 28.787 10.254 -16.109 1.00 50.62 91 PRO A O 1
ATOM 727 N N . ASN A 1 92 ? 30.348 11.807 -16.562 1.00 50.66 92 ASN A N 1
ATOM 728 C CA . ASN A 1 92 ? 30.395 11.584 -17.995 1.00 50.66 92 ASN A CA 1
ATOM 729 C C . ASN A 1 92 ? 30.870 10.145 -18.258 1.00 50.66 92 ASN A C 1
ATOM 731 O O . ASN A 1 92 ? 32.069 9.872 -18.227 1.00 50.66 92 ASN A O 1
ATOM 735 N N . CYS A 1 93 ? 29.946 9.213 -18.501 1.00 48.78 93 CYS A N 1
ATOM 736 C CA . CYS A 1 93 ? 30.253 7.895 -19.055 1.00 48.78 93 CYS A CA 1
ATOM 737 C C . CYS A 1 93 ? 30.554 8.045 -20.555 1.00 48.78 93 CYS A C 1
ATOM 739 O O . CYS A 1 93 ? 29.849 7.519 -21.412 1.00 48.78 93 CYS A O 1
ATOM 741 N N . GLY A 1 94 ? 31.593 8.822 -20.857 1.00 41.97 94 GLY A N 1
ATOM 742 C CA . GLY A 1 94 ? 32.182 8.956 -22.176 1.00 41.97 94 GLY A CA 1
ATOM 743 C C . GLY A 1 94 ? 33.177 7.827 -22.403 1.00 41.97 94 GLY A C 1
ATOM 744 O O . GLY A 1 94 ? 34.240 7.793 -21.790 1.00 41.97 94 GLY A O 1
ATOM 745 N N . SER A 1 95 ? 32.774 6.905 -23.272 1.00 50.34 95 SER A N 1
ATOM 746 C CA . SER A 1 95 ? 33.579 5.982 -24.080 1.00 50.34 95 SER A CA 1
ATOM 747 C C . SER A 1 95 ? 35.084 6.284 -24.132 1.00 50.34 95 SER A C 1
ATOM 749 O O . SER A 1 95 ? 35.511 7.200 -24.834 1.00 50.34 95 SER A O 1
ATOM 751 N N . GLN A 1 96 ? 35.881 5.455 -23.454 1.00 46.19 96 GLN A N 1
ATOM 752 C CA . GLN A 1 96 ? 37.277 5.239 -23.830 1.00 46.19 96 GLN A CA 1
ATOM 753 C C . GLN A 1 96 ? 37.299 4.274 -25.019 1.00 46.19 96 GLN A C 1
ATOM 755 O O . GLN A 1 96 ? 36.988 3.096 -24.856 1.00 46.19 96 GLN A O 1
ATOM 760 N N . ASN A 1 97 ? 37.630 4.802 -26.194 1.00 42.16 97 ASN A N 1
ATOM 761 C CA . ASN A 1 97 ? 38.263 4.087 -27.300 1.00 42.16 97 ASN A CA 1
ATOM 762 C C . ASN A 1 97 ? 39.405 4.966 -27.804 1.00 42.16 97 ASN A C 1
ATOM 764 O O . ASN A 1 97 ? 39.145 6.175 -28.000 1.00 42.16 97 ASN A O 1
#

Radius of gyration: 19.37 Å; chains: 1; bounding box: 55×27×48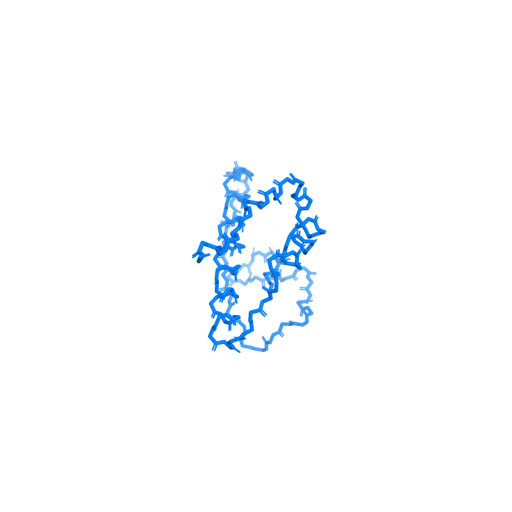 Å